Protein AF-A0A5N6RG52-F1 (afdb_monomer_lite)

Secondary structure (DSSP, 8-state):
--HHHHHHHHHHHHHHHHHHHHT---TT-PEEEEEETBTTTEEEEEGGGGGG----S-SEEETTEEEEEPTTHHHHHHHHTSSTTEEEEEE-SS-TTT-HHHHHHHHHHSTTTGGG--EEE-GGGSEEEEEEETTEEEEEEEE--THHHHTTT----GGGEEEE-S-GGGGTT----

Radius of gyration: 18.18 Å; chains: 1; bounding box: 40×55×41 Å

pLDDT: mean 78.74, std 14.08, range [44.78, 94.12]

Sequence (177 aa):
MTLAKMKKTAQESIVACRYSLEKLNLGPRKKLLVLGLGGLLCHRVYRRDRSRTTFGKPDASYGNFFVYKRPYCEEFMKFCLEKSFTDVLILSNLYWQVDGIWKSALNCIMKGLRSKLLFAWDQEQCTDSGFKALENKRKPIFLKELKKLHNRRIQYSASNTLLIDDNPYKALLNPII

Foldseek 3Di:
DDPVVVVVVVVVVVVVVVVVVVPPCLDPDAFEEEEELDPTFKDKDFQVCVVVDPDDDALWDDDRIGIHGDPCLLVVLCVQLPDRRYAYEYEEAADPVPDCVVVGSCCSRCVVNVVRHPYYHYNVLWDFPVDADPVDRVHTDTAQACVSVVVVVDPDDLVRYDYDYNDPSNCPNNDPD

Organism: NCBI:txid176857

Structure (mmCIF, N/CA/C/O backbone):
data_AF-A0A5N6RG52-F1
#
_entry.id   AF-A0A5N6RG52-F1
#
loop_
_atom_site.group_PDB
_atom_site.id
_atom_site.type_symbol
_atom_site.label_atom_id
_atom_site.label_alt_id
_atom_site.label_comp_id
_atom_site.label_asym_id
_atom_site.label_entity_id
_atom_site.label_seq_id
_atom_site.pdbx_PDB_ins_code
_atom_site.Cartn_x
_atom_site.Cartn_y
_atom_site.Cartn_z
_atom_site.occupancy
_atom_site.B_iso_or_equiv
_atom_site.auth_seq_id
_atom_site.auth_comp_id
_atom_site.auth_asym_id
_atom_site.auth_atom_id
_atom_site.pdbx_PDB_model_num
ATOM 1 N N . MET A 1 1 ? -3.363 35.948 -9.182 1.00 51.91 1 MET A N 1
ATOM 2 C CA . MET A 1 1 ? -3.840 35.455 -7.868 1.00 51.91 1 MET A CA 1
ATOM 3 C C . MET A 1 1 ? -2.617 35.267 -6.973 1.00 51.91 1 MET A C 1
ATOM 5 O O . MET A 1 1 ? -1.747 34.484 -7.319 1.00 51.91 1 MET A O 1
ATOM 9 N N . THR A 1 2 ? -2.455 36.082 -5.930 1.00 61.31 2 THR A N 1
ATOM 10 C CA . THR A 1 2 ? -1.191 36.218 -5.175 1.00 61.31 2 THR A CA 1
ATOM 11 C C . THR A 1 2 ? -0.927 35.016 -4.261 1.00 61.31 2 THR A C 1
ATOM 13 O O . THR A 1 2 ? -1.857 34.481 -3.658 1.00 61.31 2 THR A O 1
ATOM 16 N N . LEU A 1 3 ? 0.344 34.637 -4.095 1.00 47.28 3 LEU A N 1
ATOM 17 C CA . LEU A 1 3 ? 0.801 33.495 -3.282 1.00 47.28 3 LEU A CA 1
ATOM 18 C C . LEU A 1 3 ? 0.241 33.504 -1.841 1.00 47.28 3 LEU A C 1
ATOM 20 O O . LEU A 1 3 ? -0.071 32.460 -1.273 1.00 47.28 3 LEU A O 1
ATOM 24 N N . ALA A 1 4 ? 0.059 34.696 -1.263 1.00 54.22 4 ALA A N 1
ATOM 25 C CA . ALA A 1 4 ? -0.534 34.892 0.060 1.00 54.22 4 ALA A CA 1
ATOM 26 C C . ALA A 1 4 ? -2.026 34.513 0.117 1.00 54.22 4 ALA A C 1
ATOM 28 O O . ALA A 1 4 ? -2.482 33.948 1.109 1.00 54.22 4 ALA A O 1
ATOM 29 N N . LYS A 1 5 ? -2.776 34.764 -0.965 1.00 50.06 5 LYS A N 1
ATOM 30 C CA . LYS A 1 5 ? -4.201 34.423 -1.063 1.00 50.06 5 LYS A CA 1
ATOM 31 C C . LYS A 1 5 ? -4.378 32.904 -1.135 1.00 50.06 5 LYS A C 1
ATOM 33 O O . LYS A 1 5 ? -5.189 32.370 -0.397 1.00 50.06 5 LYS A O 1
ATOM 38 N N . MET A 1 6 ? -3.532 32.204 -1.903 1.00 49.06 6 MET A N 1
ATOM 39 C CA . MET A 1 6 ? -3.527 30.731 -1.968 1.00 49.06 6 MET A CA 1
ATOM 40 C C . MET A 1 6 ? -3.168 30.078 -0.623 1.00 49.06 6 MET A C 1
ATOM 42 O O . MET A 1 6 ? -3.811 29.109 -0.227 1.00 49.06 6 MET A O 1
ATOM 46 N N . LYS A 1 7 ? -2.184 30.625 0.109 1.00 48.56 7 LYS A N 1
ATOM 47 C CA . LYS A 1 7 ? -1.827 30.142 1.456 1.00 48.56 7 LYS A CA 1
ATOM 48 C C . LYS A 1 7 ? -2.969 30.327 2.457 1.00 48.56 7 LYS A C 1
ATOM 50 O O . LYS A 1 7 ? -3.239 29.414 3.227 1.00 48.56 7 LYS A O 1
ATOM 55 N N . LYS A 1 8 ? -3.660 31.472 2.419 1.00 58.06 8 LYS A N 1
ATOM 56 C CA . LYS A 1 8 ? -4.806 31.754 3.296 1.00 58.06 8 LYS A CA 1
ATOM 57 C C . LYS A 1 8 ? -5.976 30.801 3.028 1.00 58.06 8 LYS A C 1
ATOM 59 O O . LYS A 1 8 ? -6.489 30.207 3.968 1.00 58.06 8 LYS A O 1
ATOM 64 N N . THR A 1 9 ? -6.314 30.566 1.758 1.00 58.62 9 THR A N 1
ATOM 65 C CA . THR A 1 9 ? -7.386 29.631 1.379 1.00 58.62 9 THR A CA 1
ATOM 66 C C . THR A 1 9 ? -7.049 28.189 1.763 1.00 58.62 9 THR A C 1
ATOM 68 O O . THR A 1 9 ? -7.909 27.477 2.272 1.00 58.62 9 THR A O 1
ATOM 71 N N . ALA A 1 10 ? -5.794 27.753 1.595 1.00 52.03 10 ALA A N 1
ATOM 72 C CA . ALA A 1 10 ? -5.352 26.433 2.052 1.00 52.03 10 ALA A CA 1
ATOM 73 C C . ALA A 1 10 ? -5.435 26.297 3.584 1.00 52.03 10 ALA A C 1
ATOM 75 O O . ALA A 1 10 ? -5.912 25.280 4.082 1.00 52.03 10 ALA A O 1
ATOM 76 N N . GLN A 1 11 ? -5.038 27.335 4.328 1.00 49.28 11 GLN A N 1
ATOM 77 C CA . GLN A 1 11 ? -5.125 27.367 5.790 1.00 49.28 11 GLN A CA 1
ATOM 78 C C . GLN A 1 11 ? -6.584 27.276 6.273 1.00 49.28 11 GLN A C 1
ATOM 80 O O . GLN A 1 11 ? -6.891 26.473 7.150 1.00 49.28 11 GLN A O 1
ATOM 85 N N . GLU A 1 12 ? -7.491 28.049 5.670 1.00 57.62 12 GLU A N 1
ATOM 86 C CA . GLU A 1 12 ? -8.932 28.030 5.966 1.00 57.62 12 GLU A CA 1
ATOM 87 C C . GLU A 1 12 ? -9.561 26.666 5.633 1.00 57.62 12 GLU A C 1
ATOM 89 O O . GLU A 1 12 ? -10.330 26.129 6.430 1.00 57.62 12 GLU A O 1
ATOM 94 N N . SER A 1 13 ? -9.153 26.048 4.518 1.00 55.03 13 SER A N 1
ATOM 95 C CA . SER A 1 13 ? -9.583 24.695 4.125 1.00 55.03 13 SER A CA 1
ATOM 96 C C . SER A 1 13 ? -9.140 23.631 5.138 1.00 55.03 13 SER A C 1
ATOM 98 O O . SER A 1 13 ? -9.911 22.740 5.494 1.00 55.03 13 SER A O 1
ATOM 100 N N . ILE A 1 14 ? -7.901 23.730 5.634 1.00 54.09 14 ILE A N 1
ATOM 101 C CA . ILE A 1 14 ? -7.343 22.818 6.644 1.00 54.09 14 ILE A CA 1
ATOM 102 C C . ILE A 1 14 ? -8.074 22.977 7.985 1.00 54.09 14 ILE A C 1
ATOM 104 O O . ILE A 1 14 ? -8.388 21.977 8.631 1.00 54.09 14 ILE A O 1
ATOM 108 N N . VAL A 1 15 ? -8.370 24.213 8.400 1.00 57.78 15 VAL A N 1
ATOM 109 C CA . VAL A 1 15 ? -9.101 24.503 9.647 1.00 57.78 15 VAL A CA 1
ATOM 110 C C . VAL A 1 15 ? -10.545 23.999 9.571 1.00 57.78 15 VAL A C 1
ATOM 112 O O . VAL A 1 15 ? -11.009 23.350 10.508 1.00 57.78 15 VAL A O 1
ATOM 115 N N . ALA A 1 16 ? -11.228 24.210 8.444 1.00 55.69 16 ALA A N 1
ATOM 116 C CA . ALA A 1 16 ? -12.574 23.684 8.220 1.00 55.69 16 ALA A CA 1
ATOM 117 C C . ALA A 1 16 ? -12.604 22.144 8.253 1.00 55.69 16 ALA A C 1
ATOM 119 O O . ALA A 1 16 ? -13.483 21.550 8.878 1.00 55.69 16 ALA A O 1
ATOM 120 N N . CYS A 1 17 ? -11.603 21.491 7.651 1.00 50.94 17 CYS A N 1
ATOM 121 C CA . CYS A 1 17 ? -11.467 20.035 7.685 1.00 50.94 17 CYS A CA 1
ATOM 122 C C . CYS A 1 17 ? -11.236 19.522 9.119 1.00 50.94 17 CYS A C 1
ATOM 124 O O . CYS A 1 17 ? -11.890 18.574 9.549 1.00 50.94 17 CYS A O 1
ATOM 126 N N . ARG A 1 18 ? -10.386 20.202 9.907 1.00 51.38 18 ARG A N 1
ATOM 127 C CA . ARG A 1 18 ? -10.166 19.884 11.332 1.00 51.38 18 ARG A CA 1
ATOM 128 C C . ARG A 1 18 ? -11.454 19.972 12.155 1.00 51.38 18 ARG A C 1
ATOM 130 O O . ARG A 1 18 ? -11.758 19.032 12.882 1.00 51.38 18 ARG A O 1
ATOM 137 N N . TYR A 1 19 ? -12.233 21.040 11.991 1.00 53.28 19 TYR A N 1
ATOM 138 C CA . TYR A 1 19 ? -13.497 21.229 12.715 1.00 53.28 19 TYR A CA 1
ATOM 139 C C . TYR A 1 19 ? -14.559 20.178 12.335 1.00 53.28 19 TYR A C 1
ATOM 141 O O . TYR A 1 19 ? -15.352 19.744 13.169 1.00 53.28 19 TYR A O 1
ATOM 149 N N . SER A 1 20 ? -14.556 19.717 11.078 1.00 57.16 20 SER A N 1
ATOM 150 C CA . SER A 1 20 ? -15.446 18.645 10.614 1.00 57.16 20 SER A CA 1
ATOM 151 C C . SER A 1 20 ? -15.082 17.269 11.184 1.00 57.16 20 SER A C 1
ATOM 153 O O . SER A 1 20 ? -15.973 16.444 11.375 1.00 57.16 20 SER A O 1
ATOM 155 N N . LEU A 1 21 ? -13.801 17.007 11.463 1.00 54.25 21 LEU A N 1
ATOM 156 C CA . LEU A 1 21 ? -13.330 15.726 12.009 1.00 54.25 21 LEU A CA 1
ATOM 157 C C . LEU A 1 21 ? -13.656 15.574 13.494 1.00 54.25 21 LEU A C 1
ATOM 159 O O . LEU A 1 21 ? -13.953 14.472 13.940 1.00 54.25 21 LEU A O 1
ATOM 163 N N . GLU A 1 22 ? -13.656 16.672 14.252 1.00 53.19 22 GLU A N 1
ATOM 164 C CA . GLU A 1 22 ? -14.055 16.677 15.669 1.00 53.19 22 GLU A CA 1
ATOM 165 C C . GLU A 1 22 ? -15.545 16.350 15.862 1.00 53.19 22 GLU A C 1
ATOM 167 O O . GLU A 1 22 ? -15.939 15.872 16.922 1.00 53.19 22 GLU A O 1
ATOM 172 N N . LYS A 1 23 ? -16.366 16.529 14.816 1.00 55.62 23 LYS A N 1
ATOM 173 C CA . LYS A 1 23 ? -17.779 16.117 14.781 1.00 55.62 23 LYS A CA 1
ATOM 174 C C . LYS A 1 23 ? -18.000 14.675 14.318 1.00 55.62 23 LYS A C 1
ATOM 176 O O . LYS A 1 23 ? -19.132 14.192 14.383 1.00 55.62 23 LYS A O 1
ATOM 181 N N . LEU A 1 24 ? -16.966 13.971 13.849 1.00 55.47 24 LEU A N 1
ATOM 182 C CA . LEU A 1 24 ? -17.084 12.552 13.526 1.00 55.47 24 LEU A CA 1
ATOM 183 C C . LEU A 1 24 ? -17.119 11.752 14.835 1.00 55.47 24 LEU A C 1
ATOM 185 O O . LEU A 1 24 ? -16.086 11.358 15.373 1.00 55.47 24 LEU A O 1
ATOM 189 N N . ASN A 1 25 ? -18.326 11.489 15.341 1.00 49.75 25 ASN A N 1
ATOM 190 C CA . ASN A 1 25 ? -18.573 10.527 16.418 1.00 49.75 25 ASN A CA 1
ATOM 191 C C . ASN A 1 25 ? -18.245 9.104 15.927 1.00 49.75 25 ASN A C 1
ATOM 193 O O . ASN A 1 25 ? -19.128 8.315 15.600 1.00 49.75 25 ASN A O 1
ATOM 197 N N . LEU A 1 26 ? -16.955 8.767 15.854 1.00 54.31 26 LEU A N 1
ATOM 198 C CA . LEU A 1 26 ? -16.449 7.482 15.346 1.00 54.31 26 LEU A CA 1
ATOM 199 C C . LEU A 1 26 ? -16.655 6.306 16.320 1.00 54.31 26 LEU A C 1
ATOM 201 O O . LEU A 1 26 ? -16.261 5.177 16.024 1.00 54.31 26 LEU A O 1
ATOM 205 N N . GLY A 1 27 ? -17.317 6.545 17.456 1.00 51.72 27 GLY A N 1
ATOM 206 C CA . GLY A 1 27 ? -17.496 5.564 18.521 1.00 51.72 27 GLY A CA 1
ATOM 207 C C . GLY A 1 27 ? -16.160 5.114 19.139 1.00 51.72 27 GLY A C 1
ATOM 208 O O . GLY A 1 27 ? -15.091 5.586 18.756 1.00 51.72 27 GLY A O 1
ATOM 209 N N . PRO A 1 28 ? -16.179 4.179 20.102 1.00 55.03 28 PRO A N 1
ATOM 210 C CA . PRO A 1 28 ? -14.971 3.724 20.797 1.00 55.03 28 PRO A CA 1
ATOM 211 C C . PRO A 1 28 ? -14.063 2.798 19.962 1.00 55.03 28 PRO A C 1
ATOM 213 O O . PRO A 1 28 ? -13.025 2.359 20.454 1.00 55.03 28 PRO A O 1
ATOM 216 N N . ARG A 1 29 ? -14.432 2.448 18.718 1.00 65.62 29 ARG A N 1
ATOM 217 C CA . ARG A 1 29 ? -13.704 1.460 17.903 1.00 65.62 29 ARG A CA 1
ATOM 218 C C . ARG A 1 29 ? -12.903 2.122 16.790 1.00 65.62 29 ARG A C 1
ATOM 220 O O . ARG A 1 29 ? -13.467 2.631 15.825 1.00 65.62 29 ARG A O 1
ATOM 227 N N . LYS A 1 30 ? -11.580 2.004 16.891 1.00 76.00 30 LYS A N 1
ATOM 228 C CA . LYS A 1 30 ? -10.646 2.366 15.825 1.00 76.00 30 LYS A CA 1
ATOM 229 C C . LYS A 1 30 ? -10.978 1.645 14.514 1.00 76.00 30 LYS A C 1
ATOM 231 O O . LYS A 1 30 ? -11.402 0.484 14.516 1.00 76.00 30 LYS A O 1
ATOM 236 N N . LYS A 1 31 ? -10.776 2.333 13.392 1.00 84.12 31 LYS A N 1
ATOM 237 C CA . LYS A 1 31 ? -10.843 1.755 12.043 1.00 84.12 31 LYS A CA 1
ATOM 238 C C . LYS A 1 31 ? -9.448 1.294 11.604 1.00 84.12 31 LYS A C 1
ATOM 240 O O . LYS A 1 31 ? -8.449 1.841 12.058 1.00 84.12 31 LYS A O 1
ATOM 245 N N . LEU A 1 32 ? -9.363 0.317 10.710 1.00 86.88 32 LEU A N 1
ATOM 246 C CA . LEU A 1 32 ? -8.112 -0.092 10.075 1.00 86.88 32 LEU A CA 1
ATOM 247 C C . LEU A 1 32 ? -8.056 0.457 8.652 1.00 86.88 32 LEU A C 1
ATOM 249 O O . LEU A 1 32 ? -8.926 0.168 7.834 1.00 86.88 32 LEU A O 1
ATOM 253 N N . LEU A 1 33 ? -7.010 1.216 8.344 1.00 90.12 33 LEU A N 1
ATOM 254 C CA . LEU A 1 33 ? -6.719 1.674 6.993 1.00 90.12 33 LEU A CA 1
ATOM 255 C C . LEU A 1 33 ? -5.544 0.880 6.425 1.00 90.12 33 LEU A C 1
ATOM 257 O O . LEU A 1 33 ? -4.424 0.943 6.930 1.00 90.12 33 LEU A O 1
ATOM 261 N N . VAL A 1 34 ? -5.798 0.137 5.356 1.00 89.69 34 VAL A N 1
ATOM 262 C CA . VAL A 1 34 ? -4.828 -0.729 4.694 1.00 89.69 34 VAL A CA 1
ATOM 263 C C . VAL A 1 34 ? -4.453 -0.092 3.356 1.00 89.69 34 VAL A C 1
ATOM 265 O O . VAL A 1 34 ? -5.294 0.042 2.471 1.00 89.69 34 VAL A O 1
ATOM 268 N N . LEU A 1 35 ? -3.201 0.336 3.201 1.00 91.44 35 LEU A N 1
ATOM 269 C CA . LEU A 1 35 ? -2.757 1.146 2.060 1.00 91.44 35 LEU A CA 1
ATOM 270 C C . LEU A 1 35 ? -1.714 0.415 1.219 1.00 91.44 35 LEU A C 1
ATOM 272 O O . LEU A 1 35 ? -0.702 -0.061 1.736 1.00 91.44 35 LEU A O 1
ATOM 276 N N . GLY A 1 36 ? -1.904 0.388 -0.098 1.00 89.88 36 GLY A N 1
ATOM 277 C CA . GLY A 1 36 ? -0.859 -0.005 -1.040 1.00 89.88 36 GLY A CA 1
ATOM 278 C C . GLY A 1 36 ? 0.344 0.946 -0.989 1.00 89.88 36 GLY A C 1
ATOM 279 O O . GLY A 1 36 ? 0.195 2.162 -1.015 1.00 89.88 36 GLY A O 1
ATOM 280 N N . LEU A 1 37 ? 1.565 0.412 -0.938 1.00 88.50 37 LEU A N 1
ATOM 281 C CA . LEU A 1 37 ? 2.776 1.238 -0.969 1.00 88.50 37 LEU A CA 1
ATOM 282 C C . LEU A 1 37 ? 3.064 1.761 -2.384 1.00 88.50 37 LEU A C 1
ATOM 284 O O . LEU A 1 37 ? 3.142 2.965 -2.613 1.00 88.50 37 LEU A O 1
ATOM 288 N N . GLY A 1 38 ? 3.235 0.839 -3.334 1.00 85.88 38 GLY A N 1
ATOM 289 C CA . GLY A 1 38 ? 3.507 1.171 -4.733 1.00 85.88 38 GLY A CA 1
ATOM 290 C C . GLY A 1 38 ? 2.231 1.561 -5.475 1.00 85.88 38 GLY A C 1
ATOM 291 O O . GLY A 1 38 ? 1.197 0.937 -5.263 1.00 85.88 38 GLY A O 1
ATOM 292 N N . GLY A 1 39 ? 2.317 2.586 -6.321 1.00 83.62 39 GLY A N 1
ATOM 293 C CA . GLY A 1 39 ? 1.216 3.113 -7.132 1.00 83.62 39 GLY A CA 1
ATOM 294 C C . GLY A 1 39 ? 0.256 4.031 -6.374 1.00 83.62 39 GLY A C 1
ATOM 295 O O . GLY A 1 39 ? -0.259 4.980 -6.959 1.00 83.62 39 GLY A O 1
ATOM 296 N N . LEU A 1 40 ? 0.082 3.822 -5.063 1.00 90.44 40 LEU A N 1
ATOM 297 C CA . LEU A 1 40 ? -0.751 4.677 -4.216 1.00 90.44 40 LEU A CA 1
ATOM 298 C C . LEU A 1 40 ? 0.057 5.720 -3.429 1.00 90.44 40 LEU A C 1
ATOM 300 O O . LEU A 1 40 ? -0.263 6.899 -3.549 1.00 90.44 40 LEU A O 1
ATOM 304 N N . LEU A 1 41 ? 1.070 5.325 -2.644 1.00 92.00 41 LEU A N 1
ATOM 305 C CA . LEU A 1 41 ? 1.858 6.250 -1.803 1.00 92.00 41 LEU A CA 1
ATOM 306 C C . LEU A 1 41 ? 3.159 6.712 -2.469 1.00 92.00 41 LEU A C 1
ATOM 308 O O . LEU A 1 41 ? 3.599 7.845 -2.274 1.00 92.00 41 LEU A O 1
ATOM 312 N N . CYS A 1 42 ? 3.778 5.848 -3.269 1.00 92.06 42 CYS A N 1
ATOM 313 C CA . CYS A 1 42 ? 4.923 6.201 -4.099 1.00 92.06 42 CYS A CA 1
ATOM 314 C C . CYS A 1 42 ? 4.876 5.497 -5.450 1.00 92.06 42 CYS A C 1
ATOM 316 O O . CYS A 1 42 ? 4.278 4.433 -5.616 1.00 92.06 42 CYS A O 1
ATOM 318 N N . HIS A 1 43 ? 5.571 6.077 -6.417 1.00 90.75 43 HIS A N 1
ATOM 319 C CA . HIS A 1 43 ? 5.857 5.450 -7.689 1.00 90.75 43 HIS A CA 1
ATOM 320 C C . HIS A 1 43 ? 7.297 4.931 -7.692 1.00 90.75 43 HIS A C 1
ATOM 322 O O . HIS A 1 43 ? 8.224 5.611 -7.247 1.00 90.75 43 HIS A O 1
ATOM 328 N N . ARG A 1 44 ? 7.491 3.700 -8.169 1.00 88.69 44 ARG A N 1
ATOM 329 C CA . ARG A 1 44 ? 8.807 3.055 -8.240 1.00 88.69 44 ARG A CA 1
ATOM 330 C C . ARG A 1 44 ? 9.180 2.853 -9.693 1.00 88.69 44 ARG A C 1
ATOM 332 O O . ARG A 1 44 ? 8.387 2.302 -10.448 1.00 88.69 44 ARG A O 1
ATOM 339 N N . VAL A 1 45 ? 10.397 3.240 -10.048 1.00 89.50 45 VAL A N 1
ATOM 340 C CA . VAL A 1 45 ? 10.900 3.165 -11.422 1.00 89.50 45 VAL A CA 1
ATOM 341 C C . VAL A 1 45 ? 12.199 2.383 -11.417 1.00 89.50 45 VAL A C 1
ATOM 343 O O . VAL A 1 45 ? 13.096 2.665 -10.622 1.00 89.50 45 VAL A O 1
ATOM 346 N N . TYR A 1 46 ? 12.313 1.394 -12.298 1.00 89.62 46 TYR A N 1
ATOM 347 C CA . TYR A 1 46 ? 13.579 0.698 -12.492 1.00 89.62 46 TYR A CA 1
ATOM 348 C C . TYR A 1 46 ? 14.588 1.646 -13.152 1.00 89.62 46 TYR A C 1
ATOM 350 O O . TYR A 1 46 ? 14.242 2.422 -14.038 1.00 89.62 46 TYR A O 1
ATOM 358 N N . ARG A 1 47 ? 15.858 1.587 -12.755 1.00 90.31 47 ARG A N 1
ATOM 359 C CA . ARG A 1 47 ? 16.903 2.552 -13.133 1.00 90.31 47 ARG A CA 1
ATOM 360 C C . ARG A 1 47 ? 17.054 2.711 -14.648 1.00 90.31 47 ARG A C 1
ATOM 362 O O . ARG A 1 47 ? 17.207 3.833 -15.118 1.00 90.31 47 ARG A O 1
ATOM 369 N N . ARG A 1 48 ? 16.946 1.608 -15.397 1.00 91.25 48 ARG A N 1
ATOM 370 C CA . ARG A 1 48 ? 16.974 1.587 -16.873 1.00 91.25 48 ARG A CA 1
ATOM 371 C C . ARG A 1 48 ? 15.790 2.309 -17.525 1.00 91.25 48 ARG A C 1
ATOM 373 O O . ARG A 1 48 ? 15.910 2.780 -18.645 1.00 91.25 48 ARG A O 1
ATOM 380 N N . ASP A 1 49 ? 14.669 2.398 -16.815 1.00 90.81 49 ASP A N 1
ATOM 381 C CA . ASP A 1 49 ? 13.423 2.987 -17.300 1.00 90.81 49 ASP A CA 1
ATOM 382 C C . ASP A 1 49 ? 13.283 4.456 -16.865 1.00 90.81 49 ASP A C 1
ATOM 384 O O . ASP A 1 49 ? 12.302 5.107 -17.211 1.00 90.81 49 ASP A O 1
ATOM 388 N N . ARG A 1 50 ? 14.274 5.023 -16.153 1.00 86.88 50 ARG A N 1
ATOM 389 C CA . ARG A 1 50 ? 14.251 6.426 -15.698 1.00 86.88 50 ARG A CA 1
ATOM 390 C C . ARG A 1 50 ? 14.046 7.412 -16.848 1.00 86.88 50 ARG A C 1
ATOM 392 O O . ARG A 1 50 ? 13.273 8.352 -16.694 1.00 86.88 50 ARG A O 1
ATOM 399 N N . SER A 1 51 ? 14.710 7.197 -17.985 1.00 88.19 51 SER A N 1
ATOM 400 C CA . SER A 1 51 ? 14.584 8.063 -19.168 1.00 88.19 51 SER A CA 1
ATOM 401 C C . SER A 1 51 ? 13.184 8.047 -19.789 1.00 88.19 51 SER A C 1
ATOM 403 O O . SER A 1 51 ? 12.843 8.958 -20.533 1.00 88.19 51 SER A O 1
ATOM 405 N N . ARG A 1 52 ? 12.360 7.041 -19.471 1.00 87.31 52 ARG A N 1
ATOM 406 C CA . ARG A 1 52 ? 10.971 6.922 -19.941 1.00 87.31 52 ARG A CA 1
ATOM 407 C C . ARG A 1 52 ? 9.978 7.672 -19.055 1.00 87.31 52 ARG A C 1
ATOM 409 O O . ARG A 1 52 ? 8.783 7.643 -19.324 1.00 87.31 52 ARG A O 1
ATOM 416 N N . THR A 1 53 ? 10.453 8.306 -17.984 1.00 84.50 53 THR A N 1
ATOM 417 C CA . THR A 1 53 ? 9.615 9.042 -17.037 1.00 84.50 53 THR A CA 1
ATOM 418 C C . THR A 1 53 ? 9.920 10.530 -17.091 1.00 84.50 53 THR A C 1
ATOM 420 O O . THR A 1 53 ? 11.067 10.929 -17.269 1.00 84.50 53 THR A O 1
ATOM 423 N N . THR A 1 54 ? 8.899 11.356 -16.884 1.00 86.94 54 THR A N 1
ATOM 424 C CA . THR A 1 54 ? 9.032 12.816 -16.756 1.00 86.94 54 THR A CA 1
ATOM 425 C C . THR A 1 54 ? 9.279 13.253 -15.311 1.00 86.94 54 THR A C 1
ATOM 427 O O . THR A 1 54 ? 9.275 14.445 -15.007 1.00 86.94 54 THR A O 1
ATOM 430 N N . PHE A 1 55 ? 9.475 12.297 -14.395 1.00 87.00 55 PHE A N 1
ATOM 431 C CA . PHE A 1 55 ? 9.719 12.597 -12.993 1.00 87.00 55 PHE A CA 1
ATOM 432 C C . PHE A 1 55 ? 11.066 13.300 -12.813 1.00 87.00 55 PHE A C 1
ATOM 434 O O . PHE A 1 55 ? 12.052 12.978 -13.476 1.00 87.00 55 PHE A O 1
ATOM 441 N N . GLY A 1 56 ? 11.103 14.248 -11.875 1.00 87.75 56 GLY A N 1
ATOM 442 C CA . GLY A 1 56 ? 12.310 14.992 -11.532 1.00 87.75 56 GLY A CA 1
ATOM 443 C C . GLY A 1 56 ? 13.333 14.160 -10.750 1.00 87.75 56 GLY A C 1
ATOM 444 O O . GLY A 1 56 ? 13.598 12.987 -11.026 1.00 87.75 56 GLY A O 1
ATOM 445 N N . LYS A 1 57 ? 13.953 14.779 -9.743 1.00 92.38 57 LYS A N 1
ATOM 446 C CA . LYS A 1 57 ? 14.882 14.079 -8.849 1.00 92.38 57 LYS A CA 1
ATOM 447 C C . LYS A 1 57 ? 14.115 13.048 -7.997 1.00 92.38 57 LYS A C 1
ATOM 449 O O . LYS A 1 57 ? 13.072 13.402 -7.456 1.00 92.38 57 LYS A O 1
ATOM 454 N N . PRO A 1 58 ? 14.610 11.804 -7.856 1.00 93.50 58 PRO A N 1
ATOM 455 C CA . PRO A 1 58 ? 13.983 10.822 -6.976 1.00 93.50 58 PRO A CA 1
ATOM 456 C C . PRO A 1 58 ? 14.143 11.203 -5.501 1.00 93.50 58 PRO A C 1
ATOM 458 O O . PRO A 1 58 ? 15.175 11.753 -5.106 1.00 93.50 58 PRO A O 1
ATOM 461 N N . ASP A 1 59 ? 13.149 10.859 -4.684 1.00 92.94 59 ASP A N 1
ATOM 462 C CA . ASP A 1 59 ? 13.163 11.088 -3.234 1.00 92.94 59 ASP A CA 1
ATOM 463 C C . ASP A 1 59 ? 14.021 10.059 -2.491 1.00 92.94 59 ASP A C 1
ATOM 465 O O . ASP A 1 59 ? 14.595 10.350 -1.441 1.00 92.94 59 ASP A O 1
ATOM 469 N N . ALA A 1 60 ? 14.109 8.844 -3.034 1.00 90.88 60 ALA A N 1
ATOM 470 C CA . ALA A 1 60 ? 14.999 7.800 -2.550 1.00 90.88 60 ALA A CA 1
ATOM 471 C C . ALA A 1 60 ? 15.445 6.879 -3.691 1.00 90.88 60 ALA A C 1
ATOM 473 O O . ALA A 1 60 ? 14.832 6.801 -4.758 1.00 90.88 60 ALA A O 1
ATOM 474 N N . SER A 1 61 ? 16.518 6.138 -3.449 1.00 89.56 61 SER A N 1
ATOM 475 C CA . SER A 1 61 ? 17.013 5.101 -4.350 1.00 89.56 61 SER A CA 1
ATOM 476 C C . SER A 1 61 ? 17.446 3.886 -3.548 1.00 89.56 61 SER A C 1
ATOM 478 O O . SER A 1 61 ? 17.977 4.028 -2.445 1.00 89.56 61 SER A O 1
ATOM 480 N N . TYR A 1 62 ? 17.240 2.695 -4.097 1.00 86.56 62 TYR A N 1
ATOM 481 C CA . TYR A 1 62 ? 17.779 1.465 -3.529 1.00 86.56 62 TYR A CA 1
ATOM 482 C C . TYR A 1 62 ? 18.008 0.436 -4.633 1.00 86.56 62 TYR A C 1
ATOM 484 O O . TYR A 1 62 ? 17.101 0.148 -5.417 1.00 86.56 62 TYR A O 1
ATOM 492 N N . GLY A 1 63 ? 19.220 -0.120 -4.695 1.00 86.25 63 GLY A N 1
ATOM 493 C CA . GLY A 1 63 ? 19.623 -1.026 -5.768 1.00 86.25 63 GLY A CA 1
ATOM 494 C C . GLY A 1 63 ? 19.375 -0.414 -7.152 1.00 86.25 63 GLY A C 1
ATOM 495 O O . GLY A 1 63 ? 19.770 0.718 -7.430 1.00 86.25 63 GLY A O 1
ATOM 496 N N . ASN A 1 64 ? 18.667 -1.154 -8.008 1.00 87.94 64 ASN A N 1
ATOM 497 C CA . ASN A 1 64 ? 18.315 -0.728 -9.365 1.00 87.94 64 ASN A CA 1
ATOM 498 C C . ASN A 1 64 ? 16.992 0.038 -9.455 1.00 87.94 64 ASN A C 1
ATOM 500 O O . ASN A 1 64 ? 16.401 0.090 -10.530 1.00 87.94 64 ASN A O 1
ATOM 504 N N . PHE A 1 65 ? 16.509 0.632 -8.367 1.00 89.25 65 PHE A N 1
ATOM 505 C CA . PHE A 1 65 ? 15.229 1.328 -8.373 1.0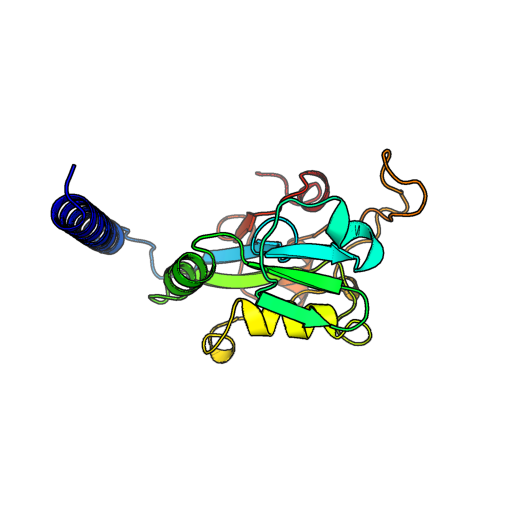0 89.25 65 PHE A CA 1
ATOM 506 C C . PHE A 1 65 ? 15.308 2.730 -7.777 1.00 89.25 65 PHE A C 1
ATOM 508 O O . PHE A 1 65 ? 15.993 2.985 -6.783 1.00 89.25 65 PHE A O 1
ATOM 515 N N . PHE A 1 66 ? 14.524 3.618 -8.376 1.00 91.75 66 PHE A N 1
ATOM 516 C CA . PHE A 1 66 ? 14.207 4.945 -7.880 1.00 91.75 66 PHE A CA 1
ATOM 517 C C . PHE A 1 66 ? 12.805 4.958 -7.275 1.00 91.75 66 PHE A C 1
ATOM 519 O O . PHE A 1 66 ? 11.896 4.287 -7.772 1.00 91.75 66 PHE A O 1
ATOM 526 N N . VAL A 1 67 ? 12.637 5.730 -6.206 1.00 91.69 67 VAL A N 1
ATOM 527 C CA . VAL A 1 67 ? 11.365 5.942 -5.517 1.00 91.69 67 VAL A CA 1
ATOM 528 C C . VAL A 1 67 ? 11.008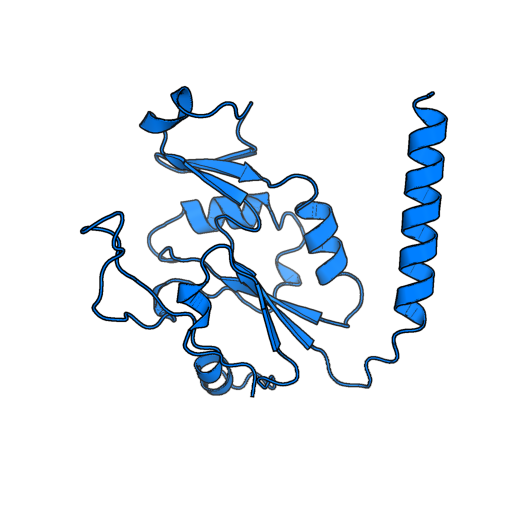 7.419 -5.606 1.00 91.69 67 VAL A C 1
ATOM 530 O O . VAL A 1 67 ? 11.807 8.281 -5.239 1.00 91.69 67 VAL A O 1
ATOM 533 N N . TYR A 1 68 ? 9.793 7.681 -6.069 1.00 92.94 68 TYR A N 1
ATOM 534 C CA . TYR A 1 68 ? 9.193 9.002 -6.176 1.00 92.94 68 TYR A CA 1
ATOM 535 C C . TYR A 1 68 ? 7.964 9.036 -5.275 1.00 92.94 68 TYR A C 1
ATOM 537 O O . TYR A 1 68 ? 7.034 8.245 -5.458 1.00 92.94 68 TYR A O 1
ATOM 545 N N . LYS A 1 69 ? 7.954 9.910 -4.275 1.00 93.12 69 LYS A N 1
ATOM 546 C CA . LYS A 1 69 ? 6.796 10.114 -3.407 1.00 93.12 69 LYS A CA 1
ATOM 547 C C . LYS A 1 69 ? 5.633 10.652 -4.226 1.00 93.12 69 LYS A C 1
ATOM 549 O O . LYS A 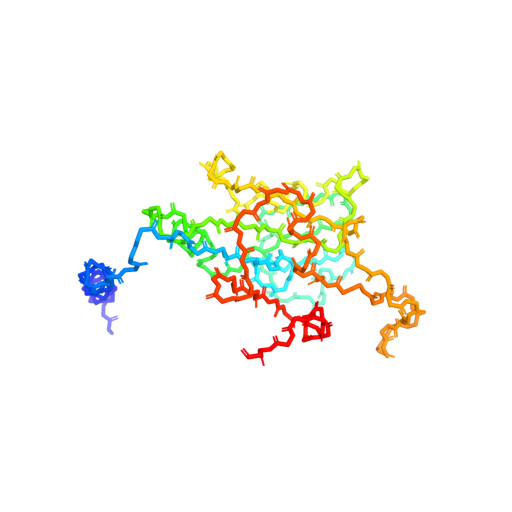1 69 ? 5.810 11.478 -5.122 1.00 93.12 69 LYS A O 1
ATOM 554 N N . ARG A 1 70 ? 4.421 10.205 -3.904 1.00 93.31 70 ARG A N 1
ATOM 555 C CA . ARG A 1 70 ? 3.231 10.861 -4.438 1.00 93.31 70 ARG A CA 1
ATOM 556 C C . ARG A 1 70 ? 3.113 12.252 -3.799 1.00 93.31 70 ARG A C 1
ATOM 558 O O . ARG A 1 70 ? 3.334 12.366 -2.591 1.00 93.31 70 ARG A O 1
ATOM 565 N N . PRO A 1 71 ? 2.759 13.302 -4.559 1.00 92.38 71 PRO A N 1
ATOM 566 C CA . PRO A 1 71 ? 2.476 14.607 -3.974 1.00 92.38 71 PRO A CA 1
ATOM 567 C C . PRO A 1 71 ? 1.505 14.489 -2.794 1.00 92.38 71 PRO A C 1
ATOM 569 O O . PRO A 1 71 ? 0.525 13.746 -2.874 1.00 92.38 71 PRO A O 1
ATOM 572 N N . TYR A 1 72 ? 1.803 15.202 -1.707 1.00 91.31 72 TYR A N 1
ATOM 573 C CA . TYR A 1 72 ? 1.032 15.214 -0.456 1.00 91.31 72 TYR A CA 1
ATOM 574 C C . TYR A 1 72 ? 0.978 13.884 0.319 1.00 91.31 72 TYR A C 1
ATOM 576 O O . TYR A 1 72 ? 0.182 13.751 1.249 1.00 91.31 72 TYR A O 1
ATOM 584 N N . CYS A 1 73 ? 1.800 12.878 -0.023 1.00 90.00 73 CYS A N 1
ATOM 585 C CA . CYS A 1 73 ? 1.743 11.583 0.664 1.00 90.00 73 CYS A CA 1
ATOM 586 C C . CYS A 1 73 ? 2.163 11.665 2.136 1.00 90.00 73 CYS A C 1
ATOM 588 O O . CYS A 1 73 ? 1.638 10.917 2.953 1.00 90.00 73 CYS A O 1
ATOM 590 N N . GLU A 1 74 ? 3.100 12.546 2.497 1.00 88.94 74 GLU A N 1
ATOM 591 C CA . GLU A 1 74 ? 3.535 12.690 3.889 1.00 88.94 74 GLU A CA 1
ATOM 592 C C . GLU A 1 74 ? 2.443 13.328 4.744 1.00 88.94 74 GLU A C 1
ATOM 594 O O . GLU A 1 74 ? 2.173 12.856 5.844 1.00 88.94 74 GLU A O 1
ATOM 599 N N . GLU A 1 75 ? 1.800 14.379 4.243 1.00 89.25 75 GLU A N 1
ATOM 600 C CA . GLU A 1 75 ? 0.668 15.042 4.884 1.00 89.25 75 GLU A CA 1
ATOM 601 C C . GLU A 1 75 ? -0.524 14.094 5.002 1.00 89.25 75 GLU A C 1
ATOM 603 O O . GLU A 1 75 ? -1.124 14.014 6.070 1.00 89.25 75 GLU A O 1
ATOM 608 N N . PHE A 1 76 ? -0.811 13.315 3.955 1.00 89.25 76 PHE A N 1
ATOM 609 C CA . PHE A 1 76 ? -1.825 12.262 3.986 1.00 89.25 76 PHE A CA 1
ATOM 610 C C . PHE A 1 76 ? -1.515 11.203 5.052 1.00 89.25 76 PHE A C 1
ATOM 612 O O . PHE A 1 76 ? -2.374 10.872 5.864 1.00 89.25 76 PHE A O 1
ATOM 619 N N . MET A 1 77 ? -0.275 10.707 5.113 1.00 88.62 77 MET A N 1
ATOM 620 C CA . MET A 1 77 ? 0.120 9.734 6.133 1.00 88.62 77 MET A CA 1
ATOM 621 C C . MET A 1 77 ? 0.064 10.323 7.542 1.00 88.62 77 MET A C 1
ATOM 623 O O . MET A 1 77 ? -0.393 9.648 8.461 1.00 88.62 77 MET A O 1
ATOM 627 N N . LYS A 1 78 ? 0.504 11.576 7.723 1.00 87.00 78 LYS A N 1
ATOM 628 C CA . LYS A 1 78 ? 0.365 12.292 8.997 1.00 87.00 78 LYS A CA 1
ATOM 629 C C . LYS A 1 78 ? -1.098 12.364 9.391 1.00 87.00 78 LYS A C 1
ATOM 631 O O . LYS A 1 78 ? -1.396 11.964 10.500 1.00 87.00 78 LYS A O 1
ATOM 636 N N . PHE A 1 79 ? -1.977 12.770 8.481 1.00 85.69 79 PHE A N 1
ATOM 637 C CA . PHE A 1 79 ? -3.417 12.846 8.694 1.00 85.69 79 PHE A CA 1
ATOM 638 C C . PHE A 1 79 ? -4.023 11.500 9.110 1.00 85.69 79 PHE A C 1
ATOM 640 O O . PHE A 1 79 ? -4.693 11.427 10.132 1.00 85.69 79 PHE A O 1
ATOM 647 N N . CYS A 1 80 ? -3.737 10.413 8.384 1.00 85.06 80 CYS A N 1
ATOM 648 C CA . CYS A 1 80 ? -4.254 9.078 8.715 1.00 85.06 80 CYS A CA 1
ATOM 649 C C . CYS A 1 80 ? -3.776 8.559 10.083 1.00 85.06 80 CYS A C 1
ATOM 651 O O . CYS A 1 80 ? -4.417 7.689 10.671 1.00 85.06 80 CYS A O 1
ATOM 653 N N . LEU A 1 81 ? -2.638 9.066 10.562 1.00 80.69 81 LEU A N 1
ATOM 654 C CA . LEU A 1 81 ? -2.020 8.718 11.843 1.00 80.69 81 LEU A CA 1
ATOM 655 C C . LEU A 1 81 ? -2.232 9.803 12.919 1.00 80.69 81 LEU A C 1
ATOM 657 O O . LEU A 1 81 ? -1.743 9.656 14.045 1.00 80.69 81 LEU A O 1
ATOM 661 N N . GLU A 1 82 ? -2.878 10.923 12.579 1.00 74.88 82 GLU A N 1
ATOM 662 C CA . GLU A 1 82 ? -3.127 12.061 13.461 1.00 74.88 82 GLU A CA 1
ATOM 663 C C . GLU A 1 82 ? -4.493 11.856 14.107 1.00 74.88 82 GLU A C 1
ATOM 665 O O . GLU A 1 82 ? -5.527 11.895 13.451 1.00 74.88 82 GLU A O 1
ATOM 670 N N . LYS A 1 83 ? -4.459 11.663 15.429 1.00 59.25 83 LYS A N 1
ATOM 671 C CA . LYS A 1 83 ? -5.589 11.318 16.297 1.00 59.25 83 LYS A CA 1
ATOM 672 C C . LYS A 1 83 ? -6.125 9.913 16.029 1.00 59.25 83 LYS A C 1
ATOM 674 O O . LYS A 1 83 ? -6.380 9.518 14.904 1.00 59.25 83 LYS A O 1
ATOM 679 N N . SER A 1 84 ? -6.239 9.153 17.114 1.00 58.00 84 SER A N 1
ATOM 680 C CA . SER A 1 84 ? -6.378 7.697 17.253 1.00 58.00 84 SER A CA 1
ATOM 681 C C . SER A 1 84 ? -7.601 7.036 16.588 1.00 58.00 84 SER A C 1
ATOM 683 O O . SER A 1 84 ? -8.060 6.009 17.072 1.00 58.00 84 SER A O 1
ATOM 685 N N . PHE A 1 85 ? -8.143 7.614 15.520 1.00 60.53 85 PHE A N 1
ATOM 686 C CA . PHE A 1 85 ? -9.295 7.171 14.743 1.00 60.53 85 PHE A CA 1
ATOM 687 C C . PHE A 1 85 ? -8.992 5.949 13.877 1.00 60.53 85 PHE A C 1
ATOM 689 O O . PHE A 1 85 ? -9.860 5.093 13.685 1.00 60.53 85 PHE A O 1
ATOM 696 N N . THR A 1 86 ? -7.759 5.860 13.381 1.00 64.88 86 THR A N 1
ATOM 697 C CA . THR A 1 86 ? -7.318 4.805 12.474 1.00 64.88 86 THR A CA 1
ATOM 698 C C . THR A 1 86 ? -5.992 4.210 12.904 1.00 64.88 86 THR A C 1
ATOM 700 O O . THR A 1 86 ? -5.036 4.930 13.182 1.00 64.88 86 THR A O 1
ATOM 703 N N . ASP A 1 87 ? -5.915 2.887 12.892 1.00 76.44 87 ASP A N 1
ATOM 704 C CA . ASP A 1 87 ? -4.641 2.192 12.807 1.00 76.44 87 ASP A CA 1
ATOM 705 C C . ASP A 1 87 ? -4.328 1.967 11.326 1.00 76.44 87 ASP A C 1
ATOM 707 O O . ASP A 1 87 ? -5.219 1.688 10.522 1.00 76.44 87 ASP A O 1
ATOM 711 N N . VAL A 1 88 ? -3.066 2.149 10.943 1.00 76.38 88 VAL A N 1
ATOM 712 C CA . VAL A 1 88 ? -2.644 2.051 9.541 1.00 76.38 88 VAL A CA 1
ATOM 713 C C . VAL A 1 88 ? -1.780 0.816 9.342 1.00 76.38 88 VAL A C 1
ATOM 715 O O . VAL A 1 88 ? -0.891 0.522 10.144 1.00 76.38 88 VAL A O 1
ATOM 718 N N . LEU A 1 89 ? -2.020 0.131 8.230 1.00 76.12 89 LEU A N 1
ATOM 719 C CA . LEU A 1 89 ? -1.250 -0.997 7.737 1.00 76.12 89 LEU A CA 1
ATOM 720 C C . LEU A 1 89 ? -0.774 -0.678 6.318 1.00 76.12 89 LEU A C 1
ATOM 722 O O . LEU A 1 89 ? -1.571 -0.315 5.455 1.00 76.12 89 LEU A O 1
ATOM 726 N N . ILE A 1 90 ? 0.527 -0.825 6.061 1.00 76.50 90 ILE A N 1
ATOM 727 C CA . ILE A 1 90 ? 1.090 -0.628 4.718 1.00 76.50 90 ILE A CA 1
ATOM 728 C C . ILE A 1 90 ? 1.350 -1.972 4.049 1.00 76.50 90 ILE A C 1
ATOM 730 O O . ILE A 1 90 ? 2.080 -2.807 4.583 1.00 76.50 90 ILE A O 1
ATOM 734 N N . LEU A 1 91 ? 0.804 -2.137 2.846 1.00 77.62 91 LEU A N 1
ATOM 735 C CA . LEU A 1 91 ? 0.950 -3.323 2.018 1.00 77.62 91 LEU A CA 1
ATOM 736 C C . LEU A 1 91 ? 2.007 -3.127 0.933 1.00 77.62 91 LEU A C 1
ATOM 738 O O . LEU A 1 91 ? 1.979 -2.141 0.193 1.00 77.62 91 LEU A O 1
ATOM 742 N N . SER A 1 92 ? 2.850 -4.126 0.708 1.00 74.44 92 SER A N 1
ATOM 743 C CA . SER A 1 92 ? 3.733 -4.173 -0.454 1.00 74.44 92 SER A CA 1
ATOM 744 C C . SER A 1 92 ? 3.731 -5.531 -1.125 1.00 74.44 92 SER A C 1
ATOM 746 O O . SER A 1 92 ? 3.661 -6.561 -0.479 1.00 74.44 92 SER A O 1
ATOM 748 N N . ASN A 1 93 ? 3.889 -5.513 -2.445 1.00 67.12 93 ASN A N 1
ATOM 749 C CA . ASN A 1 93 ? 4.064 -6.712 -3.261 1.00 67.12 93 ASN A CA 1
ATOM 750 C C . ASN A 1 93 ? 5.561 -7.048 -3.412 1.00 67.12 93 ASN A C 1
ATOM 752 O O . ASN A 1 93 ? 6.011 -7.343 -4.508 1.00 67.12 93 ASN A O 1
ATOM 756 N N . LEU A 1 94 ? 6.365 -6.816 -2.376 1.00 67.94 94 LEU A N 1
ATOM 757 C CA . LEU A 1 94 ? 7.812 -7.062 -2.393 1.00 67.94 94 LEU A CA 1
ATOM 758 C C . LEU A 1 94 ? 8.172 -7.787 -1.107 1.00 67.94 94 LEU A C 1
ATOM 760 O O . LEU A 1 94 ? 7.530 -7.522 -0.091 1.00 67.94 94 LEU A O 1
ATOM 764 N N . TYR A 1 95 ? 9.175 -8.655 -1.148 1.00 63.31 95 TYR A N 1
ATOM 765 C CA . TYR A 1 95 ? 9.586 -9.444 0.009 1.00 63.31 95 TYR A CA 1
ATOM 766 C C . TYR A 1 95 ? 10.380 -8.579 0.984 1.00 63.31 95 TYR A C 1
ATOM 768 O O . TYR A 1 95 ? 11.448 -8.072 0.651 1.00 63.31 95 TYR A O 1
ATOM 776 N N . TRP A 1 96 ? 9.903 -8.421 2.217 1.00 63.44 96 TRP A N 1
ATOM 777 C CA . TRP A 1 96 ? 10.546 -7.527 3.188 1.00 63.44 96 TRP A CA 1
ATOM 778 C C . TRP A 1 96 ? 11.974 -7.957 3.579 1.00 63.44 96 TRP A C 1
ATOM 780 O O . TRP A 1 96 ? 12.798 -7.096 3.917 1.00 63.44 96 TRP A O 1
ATOM 790 N N . GLN A 1 97 ? 12.256 -9.268 3.546 1.00 54.97 97 GLN A N 1
ATOM 791 C CA . GLN A 1 97 ? 13.554 -9.854 3.912 1.00 54.97 97 GLN A CA 1
ATOM 792 C C . GLN A 1 97 ? 14.615 -9.610 2.843 1.00 54.97 97 GLN A C 1
ATOM 794 O O . GLN A 1 97 ? 15.775 -9.375 3.170 1.00 54.97 97 GLN A O 1
ATOM 799 N N . VAL A 1 98 ? 14.207 -9.629 1.574 1.00 54.75 98 VAL A N 1
ATOM 800 C CA . VAL A 1 98 ? 15.123 -9.677 0.426 1.00 54.75 98 VAL A CA 1
ATOM 801 C C . VAL A 1 98 ? 15.194 -8.324 -0.290 1.00 54.75 98 VAL A C 1
ATOM 803 O O . VAL A 1 98 ? 16.244 -7.924 -0.789 1.00 54.75 98 VAL A O 1
ATOM 806 N N . ASP A 1 99 ? 14.105 -7.553 -0.261 1.00 66.94 99 ASP A N 1
ATOM 807 C CA . ASP A 1 99 ? 13.952 -6.336 -1.048 1.00 66.94 99 ASP A CA 1
ATOM 808 C C . ASP A 1 99 ? 14.113 -5.084 -0.170 1.00 66.94 99 ASP A C 1
ATOM 810 O O . ASP A 1 99 ? 13.144 -4.452 0.265 1.00 66.94 99 ASP A O 1
ATOM 814 N N . GLY A 1 100 ? 15.355 -4.643 0.063 1.00 75.75 100 GLY A N 1
ATOM 815 C CA . GLY A 1 100 ? 15.624 -3.406 0.819 1.00 75.75 100 GLY A CA 1
ATOM 816 C C . GLY A 1 100 ? 15.043 -2.128 0.183 1.00 75.75 100 GLY A C 1
ATOM 817 O O . GLY A 1 100 ? 14.927 -1.092 0.842 1.00 75.75 100 GLY A O 1
ATOM 818 N N . ILE A 1 101 ? 14.561 -2.212 -1.059 1.00 79.69 101 ILE A N 1
ATOM 819 C CA . ILE A 1 101 ? 13.763 -1.166 -1.706 1.00 79.69 101 ILE A CA 1
ATOM 820 C C . ILE A 1 101 ? 12.453 -0.908 -0.958 1.00 79.69 101 ILE A C 1
ATOM 822 O O . ILE A 1 101 ? 12.034 0.243 -0.857 1.00 79.69 101 ILE A O 1
ATOM 826 N N . TRP A 1 102 ? 11.821 -1.943 -0.395 1.00 80.19 102 TRP A N 1
ATOM 827 C CA . TRP A 1 102 ? 10.604 -1.784 0.388 1.00 80.19 102 TRP A CA 1
ATOM 828 C C . TRP A 1 102 ? 10.886 -0.944 1.633 1.00 80.19 102 TRP A C 1
ATOM 830 O O . TRP A 1 102 ? 10.197 0.045 1.887 1.00 80.19 102 TRP A O 1
ATOM 840 N N . LYS A 1 103 ? 11.967 -1.280 2.350 1.00 81.19 103 LYS A N 1
ATOM 841 C CA . LYS A 1 103 ? 12.434 -0.528 3.521 1.00 81.19 103 LYS A CA 1
ATOM 842 C C . LYS A 1 103 ? 12.769 0.914 3.150 1.00 81.19 103 LYS A C 1
ATOM 844 O O . LYS A 1 103 ? 12.363 1.816 3.877 1.00 81.19 103 LYS A O 1
ATOM 849 N N . SER A 1 104 ? 13.443 1.133 2.019 1.00 83.88 104 SER A N 1
ATOM 850 C CA . SER A 1 104 ? 13.791 2.466 1.510 1.00 83.88 104 SER A CA 1
ATOM 851 C C . SER A 1 104 ? 12.553 3.300 1.161 1.00 83.88 104 SER A C 1
ATOM 853 O O . SER A 1 104 ? 12.418 4.427 1.632 1.00 83.88 104 SER A O 1
ATOM 855 N N . ALA A 1 105 ? 11.592 2.733 0.426 1.00 86.25 105 ALA A N 1
ATOM 856 C CA . ALA A 1 105 ? 10.342 3.412 0.086 1.00 86.25 105 ALA A CA 1
ATOM 857 C C . ALA A 1 105 ? 9.508 3.731 1.335 1.00 86.25 105 ALA A C 1
ATOM 859 O O . ALA A 1 105 ? 9.015 4.849 1.484 1.00 86.25 105 ALA A O 1
ATOM 860 N N . LEU A 1 106 ? 9.407 2.782 2.269 1.00 86.81 106 LEU A N 1
ATOM 861 C CA . LEU A 1 106 ? 8.722 3.010 3.535 1.00 86.81 106 LEU A CA 1
ATOM 862 C C . LEU A 1 106 ? 9.455 4.057 4.394 1.00 86.81 106 LEU A C 1
ATOM 864 O O . LEU A 1 106 ? 8.793 4.908 4.971 1.00 86.81 106 LEU A O 1
ATOM 868 N N . ASN A 1 107 ? 10.797 4.047 4.454 1.00 87.19 107 ASN A N 1
ATOM 869 C CA . ASN A 1 107 ? 11.600 5.068 5.157 1.00 87.19 107 ASN A CA 1
ATOM 870 C C . ASN A 1 107 ? 11.301 6.461 4.596 1.00 87.19 107 ASN A C 1
ATOM 872 O O . ASN A 1 107 ? 11.173 7.419 5.352 1.00 87.19 107 ASN A O 1
ATOM 876 N N . CYS A 1 108 ? 11.232 6.544 3.267 1.00 88.12 108 CYS A N 1
ATOM 877 C CA . CYS A 1 108 ? 11.020 7.774 2.525 1.00 88.12 108 CYS A CA 1
ATOM 878 C C . CYS A 1 108 ? 9.637 8.373 2.815 1.00 88.12 108 CYS A C 1
ATOM 880 O O . CYS A 1 108 ? 9.543 9.563 3.093 1.00 88.12 108 CYS A O 1
ATOM 882 N N . ILE A 1 109 ? 8.583 7.549 2.816 1.00 88.81 109 ILE A N 1
ATOM 883 C CA . ILE A 1 109 ? 7.198 7.999 3.041 1.00 88.81 109 ILE A CA 1
ATOM 884 C C . ILE A 1 109 ? 6.887 8.203 4.533 1.00 88.81 109 ILE A C 1
ATOM 886 O O . ILE A 1 109 ? 6.208 9.155 4.903 1.00 88.81 109 ILE A O 1
ATOM 890 N N . MET A 1 110 ? 7.371 7.314 5.404 1.00 86.38 110 MET A N 1
ATOM 891 C CA . MET A 1 110 ? 6.997 7.250 6.827 1.00 86.38 110 MET A CA 1
ATOM 892 C C . MET A 1 110 ? 8.049 7.877 7.746 1.00 86.38 110 MET A C 1
ATOM 894 O O . MET A 1 110 ? 8.224 7.437 8.890 1.00 86.38 110 MET A O 1
ATOM 898 N N . LYS A 1 111 ? 8.798 8.871 7.260 1.00 85.38 111 LYS A N 1
ATOM 899 C CA . LYS A 1 111 ? 9.884 9.497 8.022 1.00 85.38 111 LYS A CA 1
ATOM 900 C C . LYS A 1 111 ? 9.346 10.065 9.344 1.00 85.38 111 LYS A C 1
ATOM 902 O O . LYS A 1 111 ? 8.510 10.960 9.351 1.00 85.38 111 LYS A O 1
ATOM 907 N N . GLY A 1 112 ? 9.806 9.509 10.468 1.00 83.44 112 GLY A N 1
ATOM 908 C CA . GLY A 1 112 ? 9.356 9.891 11.816 1.00 83.44 112 GLY A CA 1
ATOM 909 C C . GLY A 1 112 ? 7.971 9.370 12.235 1.00 83.44 112 GLY A C 1
ATOM 910 O O . GLY A 1 112 ? 7.530 9.664 13.340 1.00 83.44 112 GLY A O 1
ATOM 911 N N . LEU A 1 113 ? 7.287 8.584 11.395 1.00 83.88 113 LEU A N 1
ATOM 912 C CA . LEU A 1 113 ? 5.930 8.068 11.655 1.00 83.88 113 LEU A CA 1
ATOM 913 C C . LEU A 1 113 ? 5.879 6.548 11.845 1.00 83.88 113 LEU A C 1
ATOM 915 O O . LEU A 1 113 ? 4.820 5.988 12.110 1.00 83.88 113 LEU A O 1
ATOM 919 N N . ARG A 1 114 ? 7.020 5.865 11.721 1.00 81.81 114 ARG A N 1
ATOM 920 C CA . ARG A 1 114 ? 7.108 4.400 11.799 1.00 81.81 114 ARG A CA 1
ATOM 921 C C . ARG A 1 114 ? 6.572 3.792 13.084 1.00 81.81 114 ARG A C 1
ATOM 923 O O . ARG A 1 114 ? 5.933 2.754 13.013 1.00 81.81 114 ARG A O 1
ATOM 930 N N . SER A 1 115 ? 6.822 4.428 14.224 1.00 82.06 115 SER A N 1
ATOM 931 C CA . SER A 1 115 ? 6.347 3.951 15.527 1.00 82.06 115 SER A CA 1
ATOM 932 C C . SER A 1 115 ? 4.823 3.981 15.661 1.00 82.06 115 SER A C 1
ATOM 934 O O . SER A 1 115 ? 4.286 3.352 16.563 1.00 82.06 115 SER A O 1
ATOM 936 N N . LYS A 1 116 ? 4.126 4.703 14.774 1.00 82.12 116 LYS A N 1
ATOM 937 C CA . LYS A 1 116 ? 2.662 4.782 14.734 1.00 82.12 116 LYS A CA 1
ATOM 938 C C . LYS A 1 116 ? 2.032 3.774 13.770 1.00 82.12 116 LYS A C 1
ATOM 940 O O . LYS A 1 116 ? 0.812 3.668 13.727 1.00 82.12 116 LYS A O 1
ATOM 945 N N . LEU A 1 117 ? 2.835 3.081 12.961 1.00 82.62 117 LEU A N 1
ATOM 946 C CA . LEU A 1 117 ? 2.330 2.067 12.044 1.00 82.62 117 LE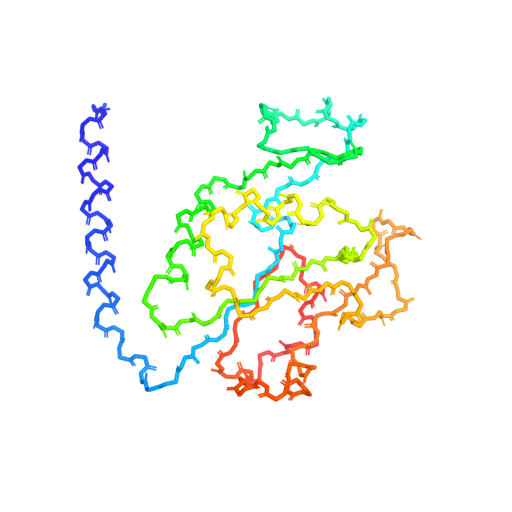U A CA 1
ATOM 947 C C . LEU A 1 117 ? 1.988 0.803 12.834 1.00 82.62 117 LEU A C 1
ATOM 949 O O . LEU A 1 117 ? 2.833 0.324 13.585 1.00 82.62 117 LEU A O 1
ATOM 953 N N . LEU A 1 118 ? 0.794 0.241 12.625 1.00 83.56 118 LEU A N 1
ATOM 954 C CA . LEU A 1 118 ? 0.389 -0.980 13.324 1.00 83.56 118 LEU A CA 1
ATOM 955 C C . LEU A 1 118 ? 1.321 -2.133 12.946 1.00 83.56 118 LEU A C 1
ATOM 957 O O . LEU A 1 118 ? 1.882 -2.793 13.812 1.00 83.56 118 LEU A O 1
ATOM 961 N N . PHE A 1 119 ? 1.497 -2.347 11.641 1.00 79.56 119 PHE A N 1
ATOM 962 C CA . PHE A 1 119 ? 2.522 -3.211 11.069 1.00 79.56 119 PHE A CA 1
ATOM 963 C C . PHE A 1 119 ? 2.580 -3.053 9.542 1.00 79.56 119 PHE A C 1
ATOM 965 O O . PHE A 1 119 ? 1.776 -2.357 8.916 1.00 79.56 119 PHE A O 1
ATOM 972 N N . ALA A 1 120 ? 3.559 -3.721 8.943 1.00 81.50 120 ALA A N 1
ATOM 973 C CA . ALA A 1 120 ? 3.719 -3.841 7.507 1.00 81.50 120 ALA A CA 1
ATOM 974 C C . ALA A 1 120 ? 3.368 -5.249 7.024 1.00 81.50 120 ALA A C 1
ATOM 976 O O . ALA A 1 120 ? 3.707 -6.235 7.675 1.00 81.50 120 ALA A O 1
ATOM 977 N N . TRP A 1 121 ? 2.729 -5.318 5.864 1.00 82.69 121 TRP A N 1
ATOM 978 C CA . TRP A 1 121 ? 2.306 -6.552 5.214 1.00 82.69 121 TRP A CA 1
ATOM 979 C C . TRP A 1 121 ? 2.975 -6.629 3.847 1.00 82.69 121 TRP A C 1
ATOM 981 O O . TRP A 1 121 ? 2.761 -5.789 2.974 1.00 82.69 121 TRP A O 1
ATOM 991 N N . ASP A 1 122 ? 3.837 -7.607 3.675 1.00 83.31 122 ASP A N 1
ATOM 992 C CA . ASP A 1 1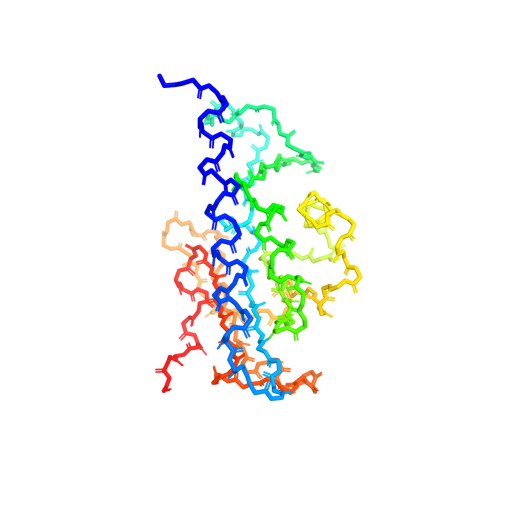22 ? 4.609 -7.840 2.469 1.00 83.31 122 ASP A CA 1
ATOM 993 C C . ASP A 1 122 ? 3.979 -8.944 1.596 1.00 83.31 122 ASP A C 1
ATOM 995 O O . ASP A 1 122 ? 2.806 -9.311 1.740 1.00 83.31 122 ASP A O 1
ATOM 999 N N . GLN A 1 123 ? 4.730 -9.415 0.603 1.00 84.81 123 GLN A N 1
ATOM 1000 C CA . GLN A 1 123 ? 4.225 -10.400 -0.342 1.00 84.81 123 GLN A CA 1
ATOM 1001 C C . GLN A 1 123 ? 4.001 -11.783 0.291 1.00 84.81 123 GLN A C 1
ATOM 1003 O O . GLN A 1 123 ? 3.070 -12.466 -0.128 1.00 84.81 123 GLN A O 1
ATOM 1008 N N . GLU A 1 124 ? 4.780 -12.184 1.304 1.00 85.00 124 GLU A N 1
ATOM 1009 C CA . GLU A 1 124 ? 4.686 -13.506 1.955 1.00 85.00 124 GLU A CA 1
ATOM 1010 C C . GLU A 1 124 ? 3.313 -13.740 2.579 1.00 85.00 124 GLU A C 1
ATOM 1012 O O . GLU A 1 124 ? 2.838 -14.870 2.659 1.00 85.00 124 GLU A O 1
ATOM 1017 N N . GLN A 1 125 ? 2.653 -12.671 3.026 1.00 86.19 125 GLN A N 1
ATOM 1018 C CA . GLN A 1 125 ? 1.328 -12.781 3.624 1.00 86.19 125 GLN A CA 1
ATOM 1019 C C . GLN A 1 125 ? 0.196 -12.639 2.592 1.00 86.19 125 GLN A C 1
ATOM 1021 O O . GLN A 1 125 ? -0.973 -12.892 2.910 1.00 86.19 125 GLN A O 1
ATOM 1026 N N . CYS A 1 126 ? 0.503 -12.255 1.350 1.00 89.38 126 CYS A N 1
ATOM 1027 C CA . CYS A 1 126 ? -0.475 -12.246 0.265 1.00 89.38 126 CYS A CA 1
ATOM 1028 C C . CYS A 1 126 ? -0.846 -13.679 -0.156 1.00 89.38 126 CYS A C 1
ATOM 1030 O O . CYS A 1 126 ? -0.169 -14.649 0.174 1.00 89.38 126 CYS A O 1
ATOM 1032 N N . THR A 1 127 ? -1.967 -13.836 -0.852 1.00 91.69 127 THR A N 1
ATOM 1033 C CA . THR A 1 127 ? -2.323 -15.110 -1.491 1.00 91.69 127 THR A CA 1
ATOM 1034 C C . THR A 1 127 ? -1.843 -15.099 -2.923 1.00 91.69 127 THR A C 1
ATOM 1036 O O . THR A 1 127 ? -2.210 -14.201 -3.681 1.00 91.69 127 THR A O 1
ATOM 1039 N N . ASP A 1 128 ? -1.038 -16.089 -3.290 1.00 92.38 128 ASP A N 1
ATOM 1040 C CA . ASP A 1 128 ? -0.757 -16.360 -4.693 1.00 92.38 128 ASP A CA 1
ATOM 1041 C C . ASP A 1 128 ? -2.028 -16.903 -5.348 1.00 92.38 128 ASP A C 1
ATOM 1043 O O . ASP A 1 128 ? -2.585 -17.907 -4.906 1.00 92.38 128 ASP A O 1
ATOM 1047 N N . SER A 1 129 ? -2.510 -16.215 -6.378 1.00 92.50 129 SER A N 1
ATOM 1048 C CA . SER A 1 129 ? -3.669 -16.686 -7.139 1.00 92.50 129 SER A CA 1
ATOM 1049 C C . SER A 1 129 ? -3.341 -17.882 -8.041 1.00 92.50 129 SER A C 1
ATOM 1051 O O . SER A 1 129 ? -4.258 -18.506 -8.563 1.00 92.50 129 SER A O 1
ATOM 1053 N N . GLY A 1 130 ? -2.055 -18.170 -8.282 1.00 94.12 130 GLY A N 1
ATOM 1054 C CA . GLY A 1 130 ? -1.588 -19.118 -9.297 1.00 94.12 130 GLY A CA 1
ATOM 1055 C C . GLY A 1 130 ? -1.614 -18.551 -10.722 1.00 94.12 130 GLY A C 1
ATOM 1056 O O . GLY A 1 130 ? -1.096 -19.174 -11.651 1.00 94.12 130 GLY A O 1
ATOM 1057 N N . PHE A 1 131 ? -2.169 -17.350 -10.910 1.00 93.50 131 PHE A N 1
ATOM 1058 C CA . PHE A 1 131 ? -2.278 -16.683 -12.201 1.00 93.50 131 PHE A CA 1
ATOM 1059 C C . PHE A 1 131 ? -1.249 -15.563 -12.356 1.00 93.50 131 PHE A C 1
ATOM 1061 O O . PHE A 1 131 ? -0.679 -15.033 -11.398 1.00 93.50 131 PHE A O 1
ATOM 1068 N N . LYS A 1 132 ? -1.025 -15.172 -13.610 1.00 92.38 132 LYS A N 1
ATOM 1069 C CA . LYS A 1 132 ? -0.139 -14.068 -13.979 1.00 92.38 132 LYS A CA 1
ATOM 1070 C C . LYS A 1 132 ? -0.932 -12.953 -14.641 1.00 92.38 132 LYS A C 1
ATOM 1072 O O . LYS A 1 132 ? -1.971 -13.200 -15.247 1.00 92.38 132 LYS A O 1
ATOM 1077 N N . ALA A 1 133 ? -0.429 -11.733 -14.513 1.00 87.94 133 ALA A N 1
ATOM 1078 C CA . ALA A 1 133 ? -1.061 -10.549 -15.065 1.00 87.94 133 ALA A CA 1
ATOM 1079 C C . ALA A 1 133 ? -1.134 -10.637 -16.596 1.00 87.94 133 ALA A C 1
ATOM 1081 O O . ALA A 1 133 ? -0.180 -11.078 -17.246 1.00 87.94 133 ALA A O 1
ATOM 1082 N N . LEU A 1 134 ? -2.259 -10.208 -17.170 1.00 89.19 134 LEU A N 1
ATOM 1083 C CA . LEU A 1 134 ? -2.504 -10.305 -18.609 1.00 89.19 134 LEU A CA 1
ATOM 1084 C C . LEU A 1 134 ? -1.473 -9.489 -19.402 1.00 89.19 134 LEU A C 1
ATOM 1086 O O . LEU A 1 134 ? -0.952 -9.954 -20.413 1.00 89.19 134 LEU A O 1
ATOM 1090 N N . GLU A 1 135 ? -1.119 -8.308 -18.892 1.00 88.19 135 GLU A N 1
ATOM 1091 C CA . GLU A 1 135 ? -0.136 -7.403 -19.488 1.00 88.19 135 GLU A CA 1
ATOM 1092 C C . GLU A 1 135 ? 1.311 -7.904 -19.361 1.00 88.19 135 GLU A C 1
ATOM 1094 O O . GLU A 1 135 ? 2.205 -7.437 -20.068 1.00 88.19 135 GLU A O 1
ATOM 1099 N N . ASN A 1 136 ? 1.574 -8.840 -18.444 1.00 85.56 136 ASN A N 1
ATOM 1100 C CA . ASN A 1 136 ? 2.916 -9.341 -18.184 1.00 85.56 136 ASN A CA 1
ATOM 1101 C C . ASN A 1 136 ? 2.889 -10.790 -17.680 1.00 85.56 136 ASN A C 1
ATOM 1103 O O . ASN A 1 136 ? 2.770 -11.054 -16.483 1.00 85.56 136 ASN A O 1
ATOM 1107 N N . LYS A 1 137 ? 3.171 -11.730 -18.591 1.00 89.88 137 LYS A N 1
ATOM 1108 C CA . LYS A 1 137 ? 3.264 -13.181 -18.330 1.00 89.88 137 LYS A CA 1
ATOM 1109 C C . LYS A 1 137 ? 4.364 -13.601 -17.340 1.00 89.88 137 LYS A C 1
ATOM 1111 O O . LYS A 1 137 ? 4.551 -14.795 -17.107 1.00 89.88 137 LYS A O 1
ATOM 1116 N N . ARG A 1 138 ? 5.141 -12.670 -16.782 1.00 88.44 138 ARG A N 1
ATOM 1117 C CA . ARG A 1 138 ? 6.114 -12.921 -15.703 1.00 88.44 138 ARG A CA 1
ATOM 1118 C C . ARG A 1 138 ? 5.684 -12.327 -14.362 1.00 88.44 138 ARG A C 1
ATOM 1120 O O . ARG A 1 138 ? 6.332 -12.608 -13.363 1.00 88.44 138 ARG A O 1
ATOM 1127 N N . LYS A 1 139 ? 4.624 -11.517 -14.325 1.00 85.56 139 LYS A N 1
ATOM 1128 C CA . LYS A 1 139 ? 4.134 -10.846 -13.119 1.00 85.56 139 LYS A CA 1
ATOM 1129 C C . LYS A 1 139 ? 3.061 -11.717 -12.451 1.00 85.56 139 LYS A C 1
ATOM 1131 O O . LYS A 1 139 ? 1.956 -11.782 -12.987 1.00 85.56 139 LYS A O 1
ATOM 1136 N N . PRO A 1 140 ? 3.351 -12.392 -11.326 1.00 90.06 140 PRO A N 1
ATOM 1137 C CA . PRO A 1 140 ? 2.330 -13.121 -10.572 1.00 90.06 140 PRO A CA 1
ATOM 1138 C C . PRO A 1 140 ? 1.263 -12.170 -10.013 1.00 90.06 140 PRO A C 1
ATOM 1140 O O . PRO A 1 140 ? 1.540 -11.000 -9.716 1.00 90.06 140 PRO A O 1
ATOM 1143 N N . ILE A 1 141 ? 0.039 -12.675 -9.875 1.00 90.38 141 ILE A N 1
ATOM 1144 C CA . ILE A 1 141 ? -1.073 -11.965 -9.246 1.00 90.38 141 ILE A CA 1
ATOM 1145 C C . ILE A 1 141 ? -1.171 -12.408 -7.787 1.00 90.38 141 ILE A C 1
ATOM 1147 O O . ILE A 1 141 ? -1.542 -13.543 -7.488 1.00 90.38 141 ILE A O 1
ATOM 1151 N N . PHE A 1 142 ? -0.890 -11.463 -6.892 1.00 91.50 142 PHE A N 1
ATOM 1152 C CA . PHE A 1 142 ? -1.057 -11.621 -5.454 1.00 91.50 142 PHE A CA 1
ATOM 1153 C C . PHE A 1 142 ? -2.295 -10.873 -4.958 1.00 91.50 142 PHE A C 1
ATOM 1155 O O . PHE A 1 142 ? -2.492 -9.693 -5.268 1.00 91.50 142 PHE A O 1
ATOM 1162 N N . LEU A 1 143 ? -3.106 -11.566 -4.163 1.00 91.94 143 LEU A N 1
ATOM 1163 C CA . LEU A 1 143 ? -4.346 -11.079 -3.567 1.00 91.94 143 LEU A CA 1
ATOM 1164 C C . LEU A 1 143 ? -4.113 -10.729 -2.094 1.00 91.94 143 LEU A C 1
ATOM 1166 O O . LEU A 1 143 ? -3.363 -11.406 -1.386 1.00 91.94 143 LEU A O 1
ATOM 1170 N N . LYS A 1 144 ? -4.760 -9.668 -1.616 1.00 90.31 144 LYS A N 1
ATOM 1171 C CA . LYS A 1 144 ? -4.577 -9.130 -0.263 1.00 90.31 144 LYS A CA 1
ATOM 1172 C C . LYS A 1 144 ? -5.794 -9.445 0.589 1.00 90.31 144 LYS A C 1
ATOM 1174 O O . LYS A 1 144 ? -6.656 -8.600 0.792 1.00 90.31 144 LYS A O 1
ATOM 1179 N N . GLU A 1 145 ? -5.871 -10.691 1.038 1.00 88.81 145 GLU A N 1
ATOM 1180 C CA . GLU A 1 145 ? -6.987 -11.213 1.830 1.00 88.81 145 GLU A CA 1
ATOM 1181 C C . GLU A 1 145 ? -7.000 -10.657 3.259 1.00 88.81 145 GLU A C 1
ATOM 1183 O O . GLU A 1 145 ? -6.245 -11.110 4.123 1.00 88.81 145 GLU A O 1
ATOM 1188 N N . LEU A 1 146 ? -7.915 -9.730 3.541 1.00 86.62 146 LEU A N 1
ATOM 1189 C CA . LEU A 1 146 ? -8.065 -9.116 4.860 1.00 86.62 146 LEU A CA 1
ATOM 1190 C C . LEU A 1 146 ? -8.481 -10.127 5.935 1.00 86.62 146 LEU A C 1
ATOM 1192 O O . LEU A 1 146 ? -8.100 -9.960 7.087 1.00 86.62 146 LEU A O 1
ATOM 1196 N N . LYS A 1 147 ? -9.158 -11.234 5.591 1.00 84.69 147 LYS A N 1
ATOM 1197 C CA . LYS A 1 147 ? -9.478 -12.301 6.565 1.00 84.69 147 LYS A CA 1
ATOM 1198 C C . LYS A 1 147 ? -8.234 -12.892 7.246 1.00 84.69 147 LYS A C 1
ATOM 1200 O O . LYS A 1 147 ? -8.316 -13.345 8.384 1.00 84.69 147 LYS A O 1
ATOM 1205 N N . LYS A 1 148 ? -7.061 -12.838 6.597 1.00 84.25 148 LYS A N 1
ATOM 1206 C CA . LYS A 1 148 ? -5.789 -13.277 7.194 1.00 84.25 148 LYS A CA 1
ATOM 1207 C C . LYS A 1 148 ? -5.321 -12.357 8.334 1.00 84.25 148 LYS A C 1
ATOM 1209 O O . LYS A 1 148 ? -4.478 -12.770 9.128 1.00 84.25 148 LYS A O 1
ATOM 1214 N N . LEU A 1 149 ? -5.864 -11.139 8.448 1.00 78.75 149 LEU A N 1
ATOM 1215 C CA . LEU A 1 149 ? -5.620 -10.233 9.578 1.00 78.75 149 LEU A CA 1
ATOM 1216 C C . LEU A 1 149 ? -6.163 -10.802 10.889 1.00 78.75 149 LEU A C 1
ATOM 1218 O O . LEU A 1 149 ? -5.509 -10.671 11.923 1.00 78.75 149 LEU A O 1
ATOM 1222 N N . HIS A 1 150 ? -7.316 -11.478 10.844 1.00 69.50 150 HIS A N 1
ATOM 1223 C CA . HIS A 1 150 ? -7.939 -12.063 12.034 1.00 69.50 150 HIS A CA 1
ATOM 1224 C C . HIS A 1 150 ? -7.030 -13.121 12.678 1.00 69.50 150 HIS A C 1
ATOM 1226 O O . HIS A 1 150 ? -6.904 -13.176 13.901 1.00 69.50 150 HIS A O 1
ATOM 1232 N N . ASN A 1 151 ? -6.303 -13.894 11.862 1.00 67.56 151 ASN A N 1
ATOM 1233 C CA . ASN A 1 151 ? -5.360 -14.915 12.335 1.00 67.56 151 ASN A CA 1
ATOM 1234 C C . ASN A 1 151 ? -4.193 -14.326 13.144 1.00 67.56 151 ASN A C 1
ATOM 1236 O O . ASN A 1 151 ? -3.543 -15.039 13.903 1.00 67.56 151 ASN A O 1
ATOM 1240 N N . ARG A 1 152 ? -3.936 -13.018 13.020 1.00 66.50 152 ARG A N 1
ATOM 1241 C CA . ARG A 1 152 ? -2.911 -12.295 13.787 1.00 66.50 152 ARG A CA 1
ATOM 1242 C C . ARG A 1 152 ? -3.453 -11.679 15.084 1.00 66.50 152 ARG A C 1
ATOM 1244 O O . ARG A 1 152 ? -2.791 -10.825 15.663 1.00 66.50 152 ARG A O 1
ATOM 1251 N N . ARG A 1 153 ? -4.638 -12.110 15.545 1.00 59.28 153 ARG A N 1
ATOM 1252 C CA . ARG A 1 153 ? -5.339 -11.604 16.746 1.00 59.28 153 ARG A CA 1
ATOM 1253 C C . ARG A 1 153 ? -5.632 -10.102 16.696 1.00 59.28 153 ARG A C 1
ATOM 1255 O O . ARG A 1 153 ? -5.739 -9.446 17.730 1.00 59.28 153 ARG A O 1
ATOM 1262 N N . ILE A 1 154 ? -5.768 -9.556 15.492 1.00 68.06 154 ILE A N 1
ATOM 1263 C CA . ILE A 1 154 ? -6.078 -8.146 15.300 1.00 68.06 154 ILE A CA 1
ATOM 1264 C C . ILE A 1 154 ? -7.600 -7.987 15.246 1.00 68.06 154 ILE A C 1
ATOM 1266 O O . ILE A 1 154 ? -8.253 -8.600 14.406 1.00 68.06 154 ILE A O 1
ATOM 1270 N N . GLN A 1 155 ? -8.166 -7.177 16.146 1.00 72.25 155 GLN A N 1
ATOM 1271 C CA . GLN A 1 155 ? -9.616 -6.986 16.309 1.00 72.25 155 GLN A CA 1
ATOM 1272 C C . GLN A 1 155 ? -10.220 -6.024 15.264 1.00 72.25 155 GLN A C 1
ATOM 1274 O O . GLN A 1 155 ? -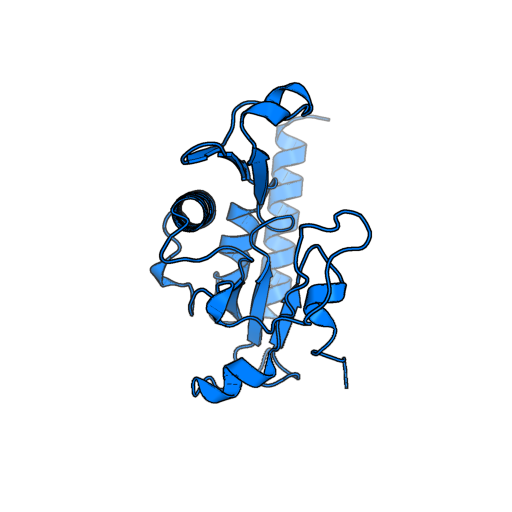10.939 -5.084 15.610 1.00 72.25 155 GLN A O 1
ATOM 1279 N N . TYR A 1 156 ? -9.938 -6.244 13.980 1.00 80.00 156 TYR A N 1
ATOM 1280 C CA . TYR A 1 156 ? -10.672 -5.590 12.891 1.00 80.00 156 TYR A CA 1
ATOM 1281 C C . TYR A 1 156 ? -11.481 -6.620 12.121 1.00 80.00 156 TYR A C 1
ATOM 1283 O O . TYR A 1 156 ? -11.121 -7.786 12.081 1.00 80.00 156 TYR A O 1
ATOM 1291 N N . SER A 1 157 ? -12.576 -6.165 11.535 1.00 79.69 157 SER A N 1
ATOM 1292 C CA . SER A 1 157 ? -13.517 -6.875 10.686 1.00 79.69 157 SER A CA 1
ATOM 1293 C C . SER A 1 157 ? -13.624 -6.155 9.339 1.00 79.69 157 SER A C 1
ATOM 1295 O O . SER A 1 157 ? -13.125 -5.041 9.159 1.00 79.69 157 SER A O 1
ATOM 1297 N N . ALA A 1 158 ? -14.349 -6.748 8.389 1.00 81.81 158 ALA A N 1
ATOM 1298 C CA . ALA A 1 158 ? -14.683 -6.073 7.133 1.00 81.81 158 ALA A CA 1
ATOM 1299 C C . ALA A 1 158 ? -15.395 -4.721 7.367 1.00 81.81 158 ALA A C 1
ATOM 1301 O O . ALA A 1 158 ? -15.089 -3.734 6.710 1.00 81.81 158 ALA A O 1
ATOM 1302 N N . SER A 1 159 ? -16.269 -4.635 8.376 1.00 81.88 159 SER A N 1
ATOM 1303 C CA . SER A 1 159 ? -17.059 -3.432 8.690 1.00 81.88 159 SER A CA 1
ATOM 1304 C C . SER A 1 159 ? -16.274 -2.269 9.319 1.00 81.88 159 SER A C 1
ATOM 1306 O O . SER A 1 159 ? -16.804 -1.162 9.474 1.00 81.88 159 SER A O 1
ATOM 1308 N N . ASN A 1 160 ? -15.015 -2.476 9.711 1.00 83.38 160 ASN A N 1
ATOM 1309 C CA . ASN A 1 160 ? -14.148 -1.407 10.205 1.00 83.38 160 ASN A CA 1
ATOM 1310 C C . ASN A 1 160 ? -12.771 -1.374 9.528 1.00 83.38 160 ASN A C 1
ATOM 1312 O O . ASN A 1 160 ? -11.880 -0.710 10.055 1.00 83.38 160 ASN A O 1
ATOM 1316 N N . THR A 1 161 ? -12.620 -2.020 8.368 1.00 86.19 161 THR A N 1
ATOM 1317 C CA . THR A 1 161 ? -11.378 -2.031 7.586 1.00 86.19 161 THR A CA 1
ATOM 1318 C C . THR A 1 161 ? -11.603 -1.443 6.198 1.00 86.19 161 THR A C 1
ATOM 1320 O O . THR A 1 161 ? -12.511 -1.861 5.488 1.00 86.19 161 THR A O 1
ATOM 1323 N N . LEU A 1 162 ? -10.745 -0.512 5.782 1.00 88.88 162 LEU A N 1
ATOM 1324 C CA . LEU A 1 162 ? -10.724 0.044 4.430 1.00 88.88 162 LEU A CA 1
ATOM 1325 C C . LEU A 1 162 ? -9.402 -0.310 3.745 1.00 88.88 162 LEU A C 1
ATOM 1327 O O . LEU A 1 162 ? -8.339 0.085 4.217 1.00 88.88 162 LEU A O 1
ATOM 1331 N N . LEU A 1 163 ? -9.471 -1.024 2.620 1.00 89.31 163 LEU A N 1
ATOM 1332 C CA . LEU A 1 163 ? -8.327 -1.313 1.756 1.00 89.31 163 LEU A CA 1
ATOM 1333 C C . LEU A 1 163 ? -8.318 -0.363 0.556 1.00 89.31 163 LEU A C 1
ATOM 1335 O O . LEU A 1 163 ? -9.268 -0.339 -0.221 1.00 89.31 163 LEU A O 1
ATOM 1339 N N . ILE A 1 164 ? -7.222 0.374 0.383 1.00 90.12 164 ILE A N 1
ATOM 1340 C CA . ILE A 1 164 ? -6.986 1.241 -0.774 1.00 90.12 164 ILE A CA 1
ATOM 1341 C C . ILE A 1 164 ? -5.730 0.755 -1.490 1.00 90.12 164 ILE A C 1
ATOM 1343 O O . ILE A 1 164 ? -4.652 0.663 -0.897 1.00 90.12 164 ILE A O 1
ATOM 1347 N N . ASP A 1 165 ? -5.854 0.458 -2.780 1.00 90.31 165 ASP A N 1
ATOM 1348 C CA . ASP A 1 165 ? -4.750 -0.015 -3.606 1.00 90.31 165 ASP A CA 1
ATOM 1349 C C . ASP A 1 165 ? -4.907 0.466 -5.059 1.00 90.31 165 ASP A C 1
ATOM 1351 O O . ASP A 1 165 ? -6.004 0.806 -5.491 1.00 90.31 165 ASP A O 1
ATOM 1355 N N . ASP A 1 166 ? -3.804 0.523 -5.806 1.00 90.19 166 ASP A N 1
ATOM 1356 C CA . ASP A 1 166 ? -3.768 1.005 -7.191 1.00 90.19 166 ASP A CA 1
ATOM 1357 C C . ASP A 1 166 ? -4.256 -0.043 -8.205 1.00 90.19 166 ASP A C 1
ATOM 1359 O O . ASP A 1 166 ? -4.620 0.304 -9.324 1.00 90.19 166 ASP A O 1
ATOM 1363 N N . ASN A 1 167 ? -4.265 -1.325 -7.826 1.00 87.25 167 ASN A N 1
ATOM 1364 C CA . ASN A 1 167 ? -4.727 -2.409 -8.690 1.00 87.25 167 ASN A CA 1
ATOM 1365 C C . ASN A 1 167 ? -5.983 -3.079 -8.105 1.00 87.25 167 ASN A C 1
ATOM 1367 O O . ASN A 1 167 ? -5.897 -3.649 -7.011 1.00 87.25 167 ASN A O 1
ATOM 1371 N N . PRO A 1 168 ? -7.111 -3.122 -8.843 1.00 86.69 168 PRO A N 1
ATOM 1372 C CA . PRO A 1 168 ? -8.381 -3.638 -8.328 1.00 86.69 168 PRO A CA 1
ATOM 1373 C C . PRO A 1 168 ? -8.308 -5.126 -7.976 1.00 86.69 168 PRO A C 1
ATOM 1375 O O . PRO A 1 168 ? -8.886 -5.559 -6.980 1.00 86.69 168 PRO A O 1
ATOM 1378 N N . TYR A 1 169 ? -7.526 -5.908 -8.731 1.00 88.44 169 TYR A N 1
ATOM 1379 C CA . TYR A 1 169 ? -7.420 -7.350 -8.511 1.00 88.44 169 TYR A CA 1
ATOM 1380 C C . TYR A 1 169 ? -6.901 -7.707 -7.107 1.00 88.44 169 TYR A C 1
ATOM 1382 O O . TYR A 1 169 ? -7.235 -8.755 -6.565 1.00 88.44 169 TYR A O 1
ATOM 1390 N N . LYS A 1 170 ? -6.107 -6.833 -6.474 1.00 88.75 170 LYS A N 1
ATOM 1391 C CA . LYS A 1 170 ? -5.535 -7.098 -5.144 1.00 88.75 170 LYS A CA 1
ATOM 1392 C C . LYS A 1 170 ? -6.607 -7.179 -4.062 1.00 88.75 170 LYS A C 1
ATOM 1394 O O . LYS A 1 170 ? -6.370 -7.812 -3.038 1.00 88.75 170 LYS A O 1
ATOM 1399 N N . ALA A 1 171 ? -7.763 -6.557 -4.286 1.00 90.12 171 ALA A N 1
ATOM 1400 C CA . ALA A 1 171 ? -8.869 -6.525 -3.344 1.00 90.12 171 ALA A CA 1
ATOM 1401 C C . ALA A 1 171 ? -9.962 -7.574 -3.630 1.00 90.12 171 ALA A C 1
ATOM 1403 O O . ALA A 1 171 ? -10.936 -7.610 -2.889 1.00 90.12 171 ALA A O 1
ATOM 1404 N N . LEU A 1 172 ? -9.810 -8.440 -4.646 1.00 90.50 172 LEU A N 1
ATOM 1405 C CA . LEU A 1 172 ? -10.872 -9.355 -5.114 1.00 90.50 172 LEU A CA 1
ATOM 1406 C C . LEU A 1 172 ? -11.479 -10.251 -4.031 1.00 90.50 172 LEU A C 1
ATOM 1408 O O . LEU A 1 172 ? -12.646 -10.610 -4.116 1.00 90.50 172 LEU A O 1
ATOM 1412 N N . LEU A 1 173 ? -10.699 -10.608 -3.013 1.00 89.19 173 LEU A N 1
ATOM 1413 C CA . LEU A 1 173 ? -11.144 -11.473 -1.920 1.00 89.19 173 LEU A CA 1
ATOM 1414 C C . LEU A 1 173 ? -11.622 -10.691 -0.687 1.00 89.19 173 LEU A C 1
ATOM 1416 O O . LEU A 1 173 ? -11.701 -11.247 0.407 1.00 89.19 173 LEU A O 1
ATOM 1420 N N . ASN A 1 174 ? -11.941 -9.408 -0.868 1.00 86.69 174 ASN A N 1
ATOM 1421 C CA . ASN A 1 174 ? -12.489 -8.519 0.155 1.00 86.69 174 ASN A CA 1
ATOM 1422 C C . ASN A 1 174 ? -13.801 -7.881 -0.339 1.00 86.69 174 ASN A C 1
ATOM 1424 O O . ASN A 1 174 ? -13.857 -6.658 -0.489 1.00 86.69 174 ASN A O 1
ATOM 1428 N N . PRO A 1 175 ? -14.834 -8.680 -0.666 1.00 68.12 175 PRO A N 1
ATOM 1429 C CA . PRO A 1 175 ? -16.098 -8.132 -1.139 1.00 68.12 175 PRO A CA 1
ATOM 1430 C C . PRO A 1 175 ? -16.724 -7.223 -0.074 1.00 68.12 175 PRO A C 1
ATOM 1432 O O . PRO A 1 175 ? -16.652 -7.510 1.123 1.00 68.12 175 PRO A O 1
ATOM 1435 N N . ILE A 1 176 ? -17.334 -6.127 -0.530 1.00 58.75 176 ILE A N 1
ATOM 1436 C CA . ILE A 1 176 ? -18.235 -5.312 0.287 1.00 58.75 176 ILE A CA 1
ATOM 1437 C C . ILE A 1 176 ? -19.478 -6.184 0.491 1.00 58.75 176 ILE A C 1
ATOM 1439 O O . ILE A 1 176 ? -20.225 -6.393 -0.462 1.00 58.75 176 ILE A O 1
ATOM 1443 N N . ILE A 1 177 ? -19.620 -6.780 1.676 1.00 44.78 177 ILE A N 1
ATOM 1444 C CA . ILE A 1 177 ? -20.843 -7.485 2.085 1.00 44.78 177 ILE A CA 1
ATOM 1445 C C . ILE A 1 177 ? -21.740 -6.479 2.794 1.00 44.78 177 ILE A C 1
ATOM 1447 O O . ILE A 1 177 ? -21.204 -5.767 3.677 1.00 44.78 177 ILE A O 1
#

InterPro domains:
  IPR004274 FCP1 homology domain [PF03031] (31-175)
  IPR004274 FCP1 homology domain [PS50969] (26-177)
  IPR004274 FCP1 homology domain [SM00577] (29-175)
  IPR023214 HAD superfamily [G3DSA:3.40.50.1000] (2-176)
  IPR036412 HAD-like superfamily [SSF56784] (28-175)
  IPR050365 Mitochondrial import inner membrane translocase subunit TIM50 [PTHR12210] (28-175)